Protein AF-A0A834KUJ6-F1 (afdb_monomer_lite)

Organism: Vespula pensylvanica (NCBI:txid30213)

Foldseek 3Di:
DVVVVVVVLVVLLVVVVVVLVVCPVPFDPVLSVLLCQLQVDRPDDDPPDDSLLSNQVSLVVSVVVLCVPCPPPPDPPDPDRDDPDDVVSVVVSVVSNVVSSVSRVVSVPPPDDDDDDDDDDDDDD

Radius of gyration: 20.61 Å; chains: 1; bounding box: 88×26×32 Å

Sequence (125 aa):
MLQKREHARHGLHCALRLLLLLLRLNVNNDKYTILESAIGFEAQLRDEVNWEEVADAGLAAFLRSVSKKQANNAENKSFSWNKFTSMKDVAKLKKRLTHAVERLDDCKESGIDENETESGNFNFS

Structure (mmCIF, N/CA/C/O backbone):
data_AF-A0A834KUJ6-F1
#
_entry.id   AF-A0A834KUJ6-F1
#
loop_
_atom_site.group_PDB
_atom_site.id
_atom_site.type_symbol
_atom_site.label_atom_id
_atom_site.label_alt_id
_atom_site.label_comp_id
_atom_site.label_asym_id
_atom_site.label_entity_id
_atom_site.label_seq_id
_atom_site.pdbx_PDB_ins_code
_atom_site.Cartn_x
_atom_site.Cartn_y
_atom_site.Cartn_z
_atom_site.occupancy
_atom_site.B_iso_or_equiv
_atom_site.auth_seq_id
_atom_site.auth_comp_id
_atom_site.auth_asym_id
_atom_site.auth_atom_id
_atom_site.pdbx_PDB_model_num
ATOM 1 N N . MET A 1 1 ? -24.093 -7.159 3.311 1.00 61.25 1 MET A N 1
ATOM 2 C CA . MET A 1 1 ? -22.857 -6.376 3.569 1.00 61.25 1 MET A CA 1
ATOM 3 C C . MET A 1 1 ? -21.582 -7.165 3.275 1.00 61.25 1 MET A C 1
ATOM 5 O O . MET A 1 1 ? -20.692 -6.599 2.656 1.00 61.25 1 MET A O 1
ATOM 9 N N . LEU A 1 2 ? -21.517 -8.460 3.611 1.00 68.00 2 LEU A N 1
ATOM 10 C CA . LEU A 1 2 ? -20.367 -9.338 3.326 1.00 68.00 2 LEU A CA 1
ATOM 11 C C . LEU A 1 2 ? -19.960 -9.376 1.840 1.00 68.00 2 LEU A C 1
ATOM 13 O O . LEU A 1 2 ? -18.795 -9.175 1.526 1.00 68.00 2 LEU A O 1
ATOM 17 N N . GLN A 1 3 ? -20.921 -9.504 0.920 1.00 72.81 3 GLN A N 1
ATOM 18 C CA . GLN A 1 3 ? -20.643 -9.544 -0.523 1.00 72.81 3 GLN A CA 1
ATOM 19 C C . GLN A 1 3 ? -19.976 -8.259 -1.054 1.00 72.81 3 GLN A C 1
ATOM 21 O O . GLN A 1 3 ? -19.040 -8.327 -1.840 1.00 72.81 3 GLN A O 1
ATOM 26 N N . LYS A 1 4 ? -20.403 -7.074 -0.588 1.00 80.25 4 LYS A N 1
ATOM 27 C CA . LYS A 1 4 ? -19.785 -5.793 -0.985 1.00 80.25 4 LYS A CA 1
ATOM 28 C C . LYS A 1 4 ? -18.342 -5.678 -0.482 1.00 80.25 4 LYS A C 1
ATOM 30 O O . LYS A 1 4 ? -17.487 -5.188 -1.212 1.00 80.25 4 LYS A O 1
ATOM 35 N N . ARG A 1 5 ? -18.077 -6.145 0.744 1.00 78.25 5 ARG A N 1
ATOM 36 C CA . ARG A 1 5 ? -16.727 -6.187 1.325 1.00 78.25 5 ARG A CA 1
ATOM 37 C C . ARG A 1 5 ? -15.823 -7.130 0.537 1.00 78.25 5 ARG A C 1
ATOM 39 O O . ARG A 1 5 ? -14.700 -6.756 0.228 1.00 78.25 5 ARG A O 1
ATOM 46 N N . GLU A 1 6 ? -16.331 -8.301 0.166 1.00 81.12 6 GLU A N 1
ATOM 47 C CA . GLU A 1 6 ? -15.562 -9.279 -0.603 1.00 81.12 6 GLU A CA 1
ATOM 48 C C . GLU A 1 6 ? -15.235 -8.778 -2.014 1.00 81.12 6 GLU A C 1
ATOM 50 O O . GLU A 1 6 ? -14.091 -8.871 -2.448 1.00 81.12 6 GLU A O 1
ATOM 55 N N . HIS A 1 7 ? -16.189 -8.137 -2.697 1.00 84.12 7 HIS A N 1
ATOM 56 C CA . HIS A 1 7 ? -15.914 -7.482 -3.979 1.00 84.12 7 HIS A CA 1
ATOM 57 C C . HIS A 1 7 ? -14.867 -6.368 -3.858 1.00 84.12 7 HIS A C 1
ATOM 59 O O . HIS A 1 7 ? -13.981 -6.276 -4.705 1.00 84.12 7 HIS A O 1
ATOM 65 N N . ALA A 1 8 ? -14.935 -5.538 -2.811 1.00 84.25 8 ALA A N 1
ATOM 66 C CA . ALA A 1 8 ? -13.939 -4.494 -2.576 1.00 84.25 8 ALA A CA 1
ATOM 67 C C . ALA A 1 8 ? -12.548 -5.083 -2.283 1.00 84.25 8 ALA A C 1
ATOM 69 O O . ALA A 1 8 ? -11.557 -4.602 -2.829 1.00 84.25 8 ALA A O 1
ATOM 70 N N . ARG A 1 9 ? -12.478 -6.157 -1.485 1.00 83.12 9 ARG A N 1
ATOM 71 C CA . ARG A 1 9 ? -11.242 -6.898 -1.186 1.00 83.12 9 ARG A CA 1
ATOM 72 C C . ARG A 1 9 ? -10.628 -7.483 -2.453 1.00 83.12 9 ARG A C 1
ATOM 74 O O . ARG A 1 9 ? -9.441 -7.300 -2.701 1.00 83.12 9 ARG A O 1
ATOM 81 N N . HIS A 1 10 ? -11.447 -8.131 -3.275 1.00 85.75 10 HIS A N 1
ATOM 82 C CA . HIS A 1 10 ? -11.019 -8.685 -4.553 1.00 85.75 10 HIS A CA 1
ATOM 83 C C . HIS A 1 10 ? -10.513 -7.591 -5.502 1.00 85.75 10 HIS A C 1
ATOM 85 O O . HIS A 1 10 ? -9.431 -7.721 -6.069 1.00 85.75 10 HIS A O 1
ATOM 91 N N . GLY A 1 11 ? -11.246 -6.479 -5.618 1.00 88.50 11 GLY A N 1
ATOM 92 C CA . GLY A 1 11 ? -10.832 -5.333 -6.427 1.00 88.50 11 GLY A CA 1
ATOM 93 C C . GLY A 1 11 ? -9.497 -4.737 -5.971 1.00 88.50 11 GLY A C 1
ATOM 94 O O . GLY A 1 11 ? -8.622 -4.489 -6.800 1.00 88.50 11 GLY A O 1
ATOM 95 N N . LEU A 1 12 ? -9.306 -4.570 -4.658 1.00 87.31 12 LEU A N 1
ATOM 96 C CA . LEU A 1 12 ? -8.041 -4.117 -4.079 1.00 87.31 12 LEU A CA 1
ATOM 97 C C . LEU A 1 12 ? -6.900 -5.091 -4.399 1.00 87.31 12 LEU A C 1
ATOM 99 O O . LEU A 1 12 ? -5.847 -4.666 -4.864 1.00 87.31 12 LEU A O 1
ATOM 103 N N . HIS A 1 13 ? -7.120 -6.390 -4.209 1.00 86.44 13 HIS A N 1
ATOM 104 C CA . HIS A 1 13 ? -6.126 -7.416 -4.510 1.00 86.44 13 HIS A CA 1
ATOM 105 C C . HIS A 1 13 ? -5.710 -7.400 -5.991 1.00 86.44 13 HIS A C 1
ATOM 107 O O . HIS A 1 13 ? -4.518 -7.430 -6.298 1.00 86.44 13 HIS A O 1
ATOM 113 N N . CYS A 1 14 ? -6.667 -7.278 -6.916 1.00 89.88 14 CYS A N 1
ATOM 114 C CA . CYS A 1 14 ? -6.377 -7.130 -8.342 1.00 89.88 14 CYS A CA 1
ATOM 115 C C . CYS A 1 14 ? -5.540 -5.877 -8.634 1.00 89.88 14 CYS A C 1
ATOM 117 O O . CYS A 1 14 ? -4.562 -5.957 -9.378 1.00 89.88 14 CYS A O 1
ATOM 119 N N . ALA A 1 15 ? -5.888 -4.737 -8.031 1.00 90.50 15 ALA A N 1
ATOM 120 C CA . ALA A 1 15 ? -5.156 -3.487 -8.219 1.00 90.50 15 ALA A CA 1
ATOM 121 C C . ALA A 1 15 ? -3.714 -3.568 -7.685 1.00 90.50 15 ALA A C 1
ATOM 123 O O . ALA A 1 15 ? -2.782 -3.140 -8.365 1.00 90.50 15 ALA A O 1
ATOM 124 N N . LEU A 1 16 ? -3.516 -4.159 -6.503 1.00 90.31 16 LEU A N 1
ATOM 125 C CA . LEU A 1 16 ? -2.191 -4.347 -5.906 1.00 90.31 16 LEU A CA 1
ATOM 126 C 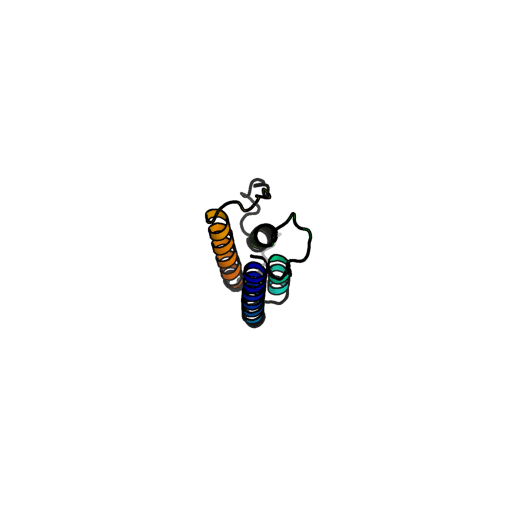C . LEU A 1 16 ? -1.329 -5.305 -6.725 1.00 90.31 16 LEU A C 1
ATOM 128 O O . LEU A 1 16 ? -0.166 -5.003 -6.982 1.00 90.31 16 LEU A O 1
ATOM 132 N N . ARG A 1 17 ? -1.895 -6.425 -7.195 1.00 90.38 17 ARG A N 1
ATOM 133 C CA . ARG A 1 17 ? -1.185 -7.343 -8.096 1.00 90.38 17 ARG A CA 1
ATOM 134 C C . ARG A 1 17 ? -0.746 -6.651 -9.378 1.00 90.38 17 ARG A C 1
ATOM 136 O O . ARG A 1 17 ? 0.394 -6.827 -9.791 1.00 90.38 17 ARG A O 1
ATOM 143 N N . LEU A 1 18 ? -1.623 -5.856 -9.992 1.00 92.25 18 LEU A N 1
ATOM 144 C CA . LEU A 1 18 ? -1.270 -5.097 -11.189 1.00 92.25 18 LEU A CA 1
ATOM 145 C C . LEU A 1 18 ? -0.131 -4.108 -10.908 1.00 92.25 18 LEU A C 1
ATOM 147 O O . LEU A 1 18 ? 0.833 -4.065 -11.667 1.00 92.25 18 LEU A O 1
ATOM 151 N N . LEU A 1 19 ? -0.208 -3.358 -9.804 1.00 90.94 19 LEU A N 1
ATOM 152 C CA . LEU A 1 19 ? 0.849 -2.431 -9.398 1.00 90.94 19 LEU A CA 1
ATOM 153 C C . LEU A 1 19 ? 2.193 -3.148 -9.212 1.00 90.94 19 LEU A C 1
ATOM 155 O O . LEU A 1 19 ? 3.203 -2.703 -9.751 1.00 90.94 19 LEU A O 1
ATOM 159 N N . LEU A 1 20 ? 2.209 -4.270 -8.489 1.00 90.62 20 LEU A N 1
ATOM 160 C CA . LEU A 1 20 ? 3.419 -5.063 -8.274 1.00 90.62 20 LEU A CA 1
ATOM 161 C C . LEU A 1 20 ? 3.991 -5.574 -9.604 1.00 90.62 20 LEU A C 1
ATOM 163 O O . LEU A 1 20 ? 5.183 -5.413 -9.855 1.00 90.62 20 LEU A O 1
ATOM 167 N N . LEU A 1 21 ? 3.153 -6.094 -10.504 1.00 91.50 21 LEU A N 1
ATOM 168 C CA . LEU A 1 21 ? 3.595 -6.534 -11.831 1.00 91.50 21 LEU A CA 1
ATOM 169 C C . LEU A 1 21 ? 4.251 -5.401 -12.634 1.00 91.50 21 LEU A C 1
ATOM 171 O O . LEU A 1 21 ? 5.294 -5.623 -13.244 1.00 91.50 21 LEU A O 1
ATOM 175 N N . LEU A 1 22 ? 3.689 -4.189 -12.599 1.00 90.81 22 LEU A N 1
ATOM 176 C CA . LEU A 1 22 ? 4.279 -3.019 -13.259 1.00 90.81 22 LEU A CA 1
ATOM 177 C C . LEU A 1 22 ? 5.624 -2.620 -12.634 1.00 90.81 22 LEU A C 1
ATOM 179 O O . LEU A 1 22 ? 6.567 -2.277 -13.350 1.00 90.81 22 LEU A O 1
ATOM 183 N N . LEU A 1 23 ? 5.741 -2.692 -11.307 1.00 89.12 23 LEU A N 1
ATOM 184 C CA . LEU A 1 23 ? 6.978 -2.365 -10.595 1.00 89.12 23 LEU A CA 1
ATOM 185 C C . LEU A 1 23 ? 8.086 -3.386 -10.855 1.00 89.12 23 LEU A C 1
ATOM 187 O O . LEU A 1 23 ? 9.238 -2.994 -11.027 1.00 89.12 23 LEU A O 1
ATOM 191 N N . ARG A 1 24 ? 7.749 -4.676 -10.962 1.00 89.56 24 ARG A N 1
ATOM 192 C CA . ARG A 1 24 ? 8.707 -5.752 -11.264 1.00 89.56 24 ARG A CA 1
ATOM 193 C C . ARG A 1 24 ? 9.474 -5.525 -12.568 1.00 89.56 24 ARG A C 1
ATOM 195 O O . ARG A 1 24 ? 10.606 -5.977 -12.693 1.00 89.56 24 ARG A O 1
ATOM 202 N N . LEU A 1 25 ? 8.868 -4.829 -13.530 1.00 87.06 25 LEU A N 1
ATOM 203 C CA . LEU A 1 25 ? 9.498 -4.502 -14.812 1.00 87.06 25 LEU A CA 1
ATOM 204 C C . LEU A 1 25 ? 10.523 -3.362 -14.711 1.00 87.06 25 LEU A C 1
ATOM 206 O O . LEU A 1 25 ? 11.381 -3.242 -15.579 1.00 87.06 25 LEU A O 1
ATOM 210 N N . ASN A 1 26 ? 10.431 -2.517 -13.680 1.00 84.25 26 ASN A N 1
ATOM 211 C CA . ASN A 1 26 ? 11.159 -1.244 -13.604 1.00 84.25 26 ASN A CA 1
ATOM 212 C C . ASN A 1 26 ? 12.151 -1.162 -12.433 1.00 84.25 26 ASN A C 1
ATOM 214 O O . ASN A 1 26 ? 13.034 -0.298 -12.419 1.00 84.25 26 ASN A O 1
ATOM 218 N N . VAL A 1 27 ? 12.010 -2.054 -11.454 1.00 85.44 27 VAL A N 1
ATOM 219 C CA . VAL A 1 27 ? 12.692 -2.012 -10.160 1.00 85.44 27 VAL A CA 1
ATOM 220 C C . VAL A 1 27 ? 13.527 -3.279 -9.974 1.00 85.44 27 VAL A C 1
ATOM 222 O O . VAL A 1 27 ? 13.163 -4.351 -10.449 1.00 85.44 27 VAL A O 1
ATOM 225 N N . ASN A 1 28 ? 14.662 -3.169 -9.275 1.00 86.25 28 ASN A N 1
ATOM 226 C CA . ASN A 1 28 ? 15.478 -4.339 -8.952 1.00 86.25 28 ASN A CA 1
ATOM 227 C C . ASN A 1 28 ? 14.710 -5.354 -8.077 1.00 86.25 28 ASN A C 1
ATOM 229 O O . ASN A 1 28 ? 13.765 -5.007 -7.362 1.00 86.25 28 ASN A O 1
ATOM 233 N N . ASN A 1 29 ? 15.135 -6.617 -8.127 1.00 87.38 29 ASN A N 1
ATOM 234 C CA . ASN A 1 29 ? 14.418 -7.710 -7.473 1.00 87.38 29 ASN A CA 1
ATOM 235 C C . ASN A 1 29 ? 14.329 -7.546 -5.944 1.00 87.38 29 ASN A C 1
ATOM 237 O O . ASN A 1 29 ? 13.306 -7.880 -5.351 1.00 87.38 29 ASN A O 1
ATOM 241 N N . ASP A 1 30 ? 15.355 -6.984 -5.305 1.00 86.06 30 ASP A N 1
ATOM 242 C CA . ASP A 1 30 ? 15.392 -6.813 -3.848 1.00 86.06 30 ASP A CA 1
ATOM 243 C C . ASP A 1 30 ? 14.360 -5.789 -3.371 1.00 86.06 30 ASP A C 1
ATOM 245 O O . ASP A 1 30 ? 13.540 -6.073 -2.499 1.00 86.06 30 ASP A O 1
ATOM 249 N N . LYS A 1 31 ? 14.344 -4.600 -3.982 1.00 84.62 31 LYS A N 1
ATOM 250 C CA . LYS A 1 31 ? 13.374 -3.551 -3.652 1.00 84.62 31 LYS A CA 1
ATOM 251 C C . LYS A 1 31 ? 11.950 -3.994 -3.991 1.00 84.62 31 LYS A C 1
ATOM 253 O O . LYS A 1 31 ? 11.034 -3.701 -3.225 1.00 84.62 31 LYS A O 1
ATOM 258 N N . TYR A 1 32 ? 11.775 -4.721 -5.100 1.00 89.44 32 TYR A N 1
ATOM 259 C CA . TYR A 1 32 ? 10.501 -5.350 -5.447 1.00 89.44 32 TYR A CA 1
ATOM 260 C C . TYR A 1 32 ? 10.039 -6.304 -4.340 1.00 89.44 32 TYR A C 1
ATOM 262 O O . TYR A 1 32 ? 8.924 -6.161 -3.854 1.00 89.44 32 TYR A O 1
ATOM 270 N N . THR A 1 33 ? 10.908 -7.210 -3.886 1.00 88.38 33 THR A N 1
ATOM 271 C CA . THR A 1 33 ? 10.585 -8.214 -2.858 1.00 88.38 33 THR A CA 1
ATOM 272 C C . THR A 1 33 ? 10.208 -7.560 -1.525 1.00 88.38 33 THR A C 1
ATOM 274 O O . THR A 1 33 ? 9.262 -7.985 -0.858 1.00 88.38 33 THR A O 1
ATOM 277 N N . ILE A 1 34 ? 10.900 -6.485 -1.130 1.00 87.19 34 ILE A N 1
ATOM 278 C CA . ILE A 1 34 ? 10.578 -5.758 0.110 1.00 87.19 34 ILE A CA 1
ATOM 279 C C . ILE A 1 34 ? 9.232 -5.028 -0.020 1.00 87.19 34 ILE A C 1
ATOM 281 O O . ILE A 1 34 ? 8.426 -5.038 0.909 1.00 87.19 34 ILE A O 1
ATOM 285 N N . LEU A 1 35 ? 8.948 -4.413 -1.170 1.00 89.38 35 LEU A N 1
ATOM 286 C CA . LEU A 1 35 ? 7.654 -3.767 -1.373 1.00 89.38 35 LEU A CA 1
ATOM 287 C C . LEU A 1 35 ? 6.515 -4.794 -1.472 1.00 89.38 35 LEU A C 1
ATOM 289 O O . LEU A 1 35 ? 5.469 -4.600 -0.860 1.00 89.38 35 LEU A O 1
ATOM 293 N N . GLU A 1 36 ? 6.719 -5.905 -2.180 1.00 90.62 36 GLU A N 1
ATOM 294 C CA . GLU A 1 36 ? 5.767 -7.016 -2.277 1.00 90.62 36 GLU A CA 1
ATOM 295 C C . GLU A 1 36 ? 5.438 -7.590 -0.898 1.00 90.62 36 GLU A C 1
ATOM 297 O O . GLU A 1 36 ? 4.272 -7.794 -0.583 1.00 90.62 36 GLU A O 1
ATOM 302 N N . SER A 1 37 ? 6.428 -7.767 -0.027 1.00 87.25 37 SER A N 1
ATOM 303 C CA . SER A 1 37 ? 6.182 -8.211 1.351 1.00 87.25 37 SER A CA 1
ATOM 304 C C . SER A 1 37 ? 5.463 -7.163 2.214 1.00 87.25 37 SER A C 1
ATOM 306 O O . SER A 1 37 ? 4.754 -7.534 3.147 1.00 87.25 37 SER A O 1
ATOM 308 N N . ALA A 1 38 ? 5.570 -5.870 1.885 1.00 87.81 38 ALA A N 1
ATOM 309 C CA . ALA A 1 38 ? 4.846 -4.803 2.575 1.00 87.81 38 ALA A CA 1
ATOM 310 C C . ALA A 1 38 ? 3.366 -4.694 2.166 1.00 87.81 38 ALA A C 1
ATOM 312 O O . ALA A 1 38 ? 2.527 -4.436 3.025 1.00 87.81 38 ALA A O 1
ATOM 313 N N . ILE A 1 39 ? 3.033 -4.850 0.878 1.00 86.81 39 ILE A N 1
ATOM 314 C CA . ILE A 1 39 ? 1.670 -4.577 0.363 1.00 86.81 39 ILE A CA 1
ATOM 315 C C . ILE A 1 39 ? 0.987 -5.769 -0.310 1.00 86.81 39 ILE A C 1
ATOM 317 O O . ILE A 1 39 ? -0.232 -5.758 -0.469 1.00 86.81 39 ILE A O 1
ATOM 321 N N . GLY A 1 40 ? 1.750 -6.786 -0.710 1.00 75.50 40 GLY A N 1
ATOM 322 C CA . GLY A 1 40 ? 1.286 -7.986 -1.415 1.00 75.50 40 GLY A CA 1
ATOM 323 C C . GLY A 1 40 ? 0.622 -9.020 -0.510 1.00 75.50 40 GLY A C 1
ATOM 324 O O . GLY A 1 40 ? 0.229 -10.086 -0.975 1.00 75.50 40 GLY A O 1
ATOM 325 N N . PHE A 1 41 ? 0.480 -8.702 0.775 1.00 66.81 41 PHE A N 1
ATOM 326 C CA . PHE A 1 41 ? -0.212 -9.533 1.739 1.00 66.81 41 PHE A CA 1
ATOM 327 C C . PHE A 1 41 ? -1.676 -9.749 1.324 1.00 66.81 41 PHE A C 1
ATOM 329 O O . PHE A 1 41 ? -2.472 -8.807 1.269 1.00 66.81 41 PHE A O 1
ATOM 336 N N .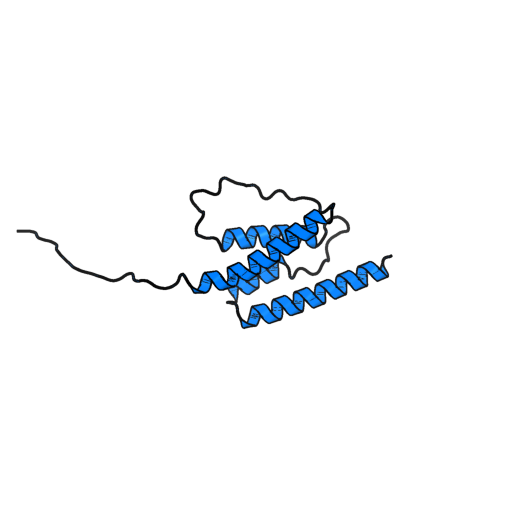 GLU A 1 42 ? -2.050 -10.998 1.043 1.00 62.69 42 GLU A N 1
ATOM 337 C CA . GLU A 1 42 ? -3.453 -11.375 0.922 1.00 62.69 42 GLU A CA 1
ATOM 338 C C . GLU A 1 42 ? -4.044 -11.362 2.329 1.00 62.69 42 GLU A C 1
ATOM 340 O O . GLU A 1 42 ? -3.546 -12.060 3.206 1.00 62.69 42 GLU A O 1
ATOM 345 N N . ALA A 1 43 ? -5.076 -10.544 2.553 1.00 54.00 43 ALA A N 1
ATOM 346 C CA . ALA A 1 43 ? -5.756 -10.404 3.837 1.00 54.00 43 ALA A CA 1
ATOM 347 C C . ALA A 1 43 ? -6.463 -11.711 4.246 1.00 54.00 43 ALA A C 1
ATOM 349 O O . ALA A 1 43 ? -7.682 -11.843 4.158 1.00 54.00 43 ALA A O 1
ATOM 350 N N . GLN A 1 44 ? -5.689 -12.711 4.631 1.00 57.62 44 GLN A N 1
ATOM 351 C CA . GLN A 1 44 ? -6.031 -13.702 5.635 1.00 57.62 44 GLN A CA 1
ATOM 352 C C . GLN A 1 44 ? -5.408 -13.164 6.923 1.00 57.62 44 GLN A C 1
ATOM 354 O O . GLN A 1 44 ? -4.335 -12.607 6.818 1.00 57.62 44 GLN A O 1
ATOM 359 N N . LEU A 1 45 ? -6.033 -13.278 8.095 1.00 49.16 45 LEU A N 1
ATOM 360 C CA . LEU A 1 45 ? -5.407 -13.233 9.440 1.00 49.16 45 LEU A CA 1
ATOM 361 C C . LEU A 1 45 ? -6.310 -12.492 10.433 1.00 49.16 45 LEU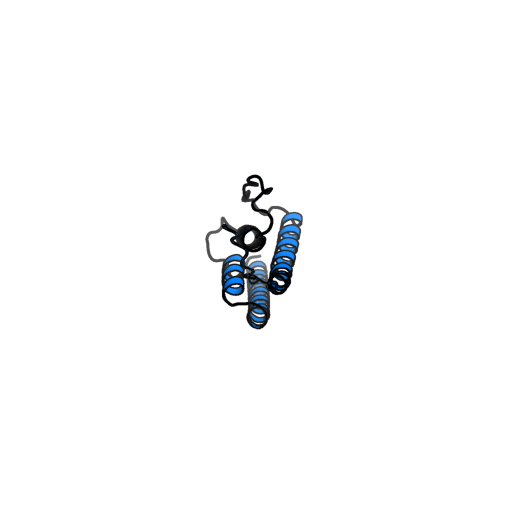 A C 1
ATOM 363 O O . LEU A 1 45 ? -6.024 -11.370 10.831 1.00 49.16 45 LEU A O 1
ATOM 367 N N . ARG A 1 46 ? -7.331 -13.220 10.908 1.00 52.50 46 ARG A N 1
ATOM 368 C CA . ARG A 1 46 ? -8.152 -12.918 12.096 1.00 52.50 46 ARG A CA 1
ATOM 369 C C . ARG A 1 46 ? -8.986 -11.634 11.968 1.00 52.50 46 ARG A C 1
ATOM 371 O O . ARG A 1 46 ? -8.584 -10.659 11.354 1.00 52.50 46 ARG A O 1
ATOM 378 N N . ASP A 1 47 ? -10.167 -11.613 12.576 1.00 61.28 47 ASP A N 1
ATOM 379 C CA . ASP A 1 47 ? -11.086 -10.461 12.508 1.00 61.28 47 ASP A CA 1
ATOM 380 C C . ASP A 1 47 ? -10.516 -9.152 13.104 1.00 61.28 47 ASP A C 1
ATOM 382 O O . ASP A 1 47 ? -11.157 -8.103 13.043 1.00 61.28 47 ASP A O 1
ATOM 386 N N . GLU A 1 48 ? -9.318 -9.199 13.686 1.00 64.88 48 GLU A N 1
ATOM 387 C CA . GLU A 1 48 ? -8.755 -8.144 14.522 1.00 64.88 48 GLU A CA 1
ATOM 388 C C . GLU A 1 48 ? -7.788 -7.200 13.793 1.00 64.88 48 GLU A C 1
ATOM 390 O O . GLU A 1 48 ? -7.621 -6.071 14.257 1.00 64.88 48 GLU A O 1
ATOM 395 N N . VAL A 1 49 ? -7.175 -7.614 12.673 1.00 70.81 49 VAL A N 1
ATOM 396 C CA . VAL A 1 49 ? -6.150 -6.818 11.970 1.00 70.81 49 VAL A CA 1
ATOM 397 C C . VAL A 1 49 ? -6.526 -6.609 10.508 1.00 70.81 49 VAL A C 1
ATOM 399 O O . VAL A 1 49 ? -6.731 -7.560 9.755 1.00 70.81 49 VAL A O 1
ATOM 402 N N . ASN A 1 50 ? -6.596 -5.343 10.092 1.00 81.12 50 ASN A N 1
ATOM 403 C CA . ASN A 1 50 ? -6.941 -4.992 8.716 1.00 81.12 50 ASN A CA 1
ATOM 404 C C . ASN A 1 50 ? -5.689 -4.895 7.835 1.00 81.12 50 ASN A C 1
ATOM 406 O O . ASN A 1 50 ? -4.603 -4.544 8.301 1.00 81.12 50 ASN A O 1
ATOM 410 N N . TRP A 1 51 ? -5.853 -5.154 6.535 1.00 86.31 51 TRP A N 1
ATOM 411 C CA . TRP A 1 51 ? -4.769 -5.043 5.552 1.00 86.31 51 TRP A CA 1
ATOM 412 C C . TRP A 1 51 ? -4.116 -3.659 5.573 1.00 86.31 51 TRP A C 1
ATOM 414 O O . TRP A 1 51 ? -2.896 -3.556 5.498 1.00 86.31 51 TRP A O 1
ATOM 424 N N . GLU A 1 52 ? -4.916 -2.603 5.724 1.00 88.31 52 GLU A N 1
ATOM 425 C CA . GLU A 1 52 ? -4.451 -1.220 5.730 1.00 88.31 52 GLU A CA 1
ATOM 426 C C . GLU A 1 52 ? -3.397 -0.974 6.811 1.00 88.31 52 GLU A C 1
ATOM 428 O O . GLU A 1 52 ? -2.416 -0.285 6.557 1.00 88.31 52 GLU A O 1
ATOM 433 N N . GLU A 1 53 ? -3.568 -1.562 7.995 1.00 87.31 53 GLU A N 1
ATOM 434 C CA . GLU A 1 53 ? -2.678 -1.370 9.143 1.00 87.31 53 GLU A CA 1
ATOM 435 C C . GLU A 1 53 ? -1.336 -2.081 8.923 1.00 87.31 53 GLU A C 1
ATOM 437 O O . GLU A 1 53 ? -0.270 -1.510 9.170 1.00 87.31 53 GLU A O 1
ATOM 442 N N . VAL A 1 54 ? -1.389 -3.303 8.382 1.00 86.50 54 VAL A N 1
ATOM 443 C CA . VAL A 1 54 ? -0.198 -4.085 8.017 1.00 86.50 54 VAL A CA 1
ATOM 444 C C . VAL A 1 54 ? 0.571 -3.393 6.895 1.00 86.50 54 VAL A C 1
ATOM 446 O O . VAL A 1 54 ? 1.783 -3.205 7.003 1.00 86.50 54 VAL A O 1
ATOM 449 N N . ALA A 1 55 ? -0.133 -2.957 5.848 1.00 90.44 55 ALA A N 1
ATOM 450 C CA . ALA A 1 55 ? 0.461 -2.255 4.720 1.00 90.44 55 ALA A CA 1
ATOM 451 C C . ALA A 1 55 ? 1.095 -0.928 5.154 1.00 90.44 55 ALA A C 1
ATOM 453 O O . ALA A 1 55 ? 2.196 -0.591 4.715 1.00 90.44 55 ALA A O 1
ATOM 454 N N . ASP A 1 56 ? 0.449 -0.191 6.061 1.00 90.12 56 ASP A N 1
ATOM 455 C CA . ASP A 1 56 ? 0.985 1.060 6.593 1.00 90.12 56 ASP A CA 1
ATOM 456 C C . ASP A 1 56 ? 2.318 0.854 7.321 1.00 90.12 56 ASP A C 1
ATOM 458 O O . ASP A 1 56 ? 3.274 1.612 7.116 1.00 90.12 56 ASP A O 1
ATOM 462 N N . ALA A 1 57 ? 2.388 -0.207 8.129 1.00 87.62 57 ALA A N 1
ATOM 463 C CA . ALA A 1 57 ? 3.587 -0.614 8.847 1.00 87.62 57 ALA A CA 1
ATOM 464 C C . ALA A 1 57 ? 4.706 -1.068 7.916 1.00 87.62 57 ALA A C 1
ATOM 466 O O . ALA A 1 57 ? 5.833 -0.571 8.025 1.00 87.62 57 ALA A O 1
ATOM 467 N N . GLY A 1 58 ? 4.384 -1.947 6.968 1.00 88.94 58 GLY A N 1
ATOM 468 C CA . GLY A 1 58 ? 5.328 -2.435 5.968 1.00 88.94 58 GLY A CA 1
ATOM 469 C C . GLY A 1 58 ? 5.929 -1.291 5.153 1.00 88.94 58 GLY A C 1
ATOM 470 O O . GLY A 1 58 ? 7.149 -1.175 5.049 1.00 88.94 58 GLY A O 1
ATOM 471 N N . LEU A 1 59 ? 5.095 -0.374 4.655 1.00 91.25 59 LEU A N 1
ATOM 472 C CA . LEU A 1 59 ? 5.553 0.773 3.869 1.00 91.25 59 LEU A CA 1
ATOM 473 C C . LEU A 1 59 ? 6.394 1.756 4.694 1.00 91.25 59 LEU A C 1
ATOM 475 O O . LEU A 1 59 ? 7.363 2.324 4.187 1.00 91.25 59 LEU A O 1
ATOM 479 N N . ALA A 1 60 ? 6.059 1.967 5.969 1.00 89.12 60 ALA A N 1
ATOM 480 C CA . ALA A 1 60 ? 6.852 2.823 6.846 1.00 89.12 60 ALA A CA 1
ATOM 481 C C . ALA A 1 60 ? 8.235 2.220 7.140 1.00 89.12 60 ALA A C 1
ATOM 483 O O . ALA A 1 60 ? 9.219 2.957 7.215 1.00 89.12 60 ALA A O 1
ATOM 484 N N . ALA A 1 61 ? 8.326 0.899 7.310 1.00 86.44 61 ALA A N 1
ATOM 485 C CA . ALA A 1 61 ? 9.599 0.196 7.452 1.00 86.44 61 ALA A CA 1
ATOM 486 C C . ALA A 1 61 ? 10.415 0.250 6.150 1.00 86.44 61 ALA A C 1
ATOM 488 O O . ALA A 1 61 ? 11.592 0.616 6.176 1.00 86.44 61 ALA A O 1
ATOM 489 N N . PHE A 1 62 ? 9.766 -0.007 5.013 1.00 88.19 62 PHE A N 1
ATOM 490 C CA . PHE A 1 62 ? 10.372 0.089 3.689 1.00 88.19 62 PHE A CA 1
ATOM 491 C C . PHE A 1 62 ? 10.997 1.471 3.450 1.00 88.19 62 PHE A C 1
ATOM 493 O O . PHE A 1 62 ? 12.192 1.558 3.169 1.00 88.19 62 PHE A O 1
ATOM 500 N N . LEU A 1 63 ? 10.245 2.558 3.657 1.00 88.69 63 LEU A N 1
ATOM 501 C CA . LEU A 1 63 ? 10.729 3.930 3.458 1.00 88.69 63 LEU A CA 1
ATOM 502 C C . LEU A 1 63 ? 11.944 4.274 4.328 1.00 88.69 63 LEU A C 1
ATOM 504 O O . LEU A 1 63 ? 12.860 4.953 3.863 1.00 88.69 63 LEU A O 1
ATOM 508 N N . ARG A 1 64 ? 11.985 3.784 5.574 1.00 84.56 64 ARG A N 1
ATOM 509 C CA . ARG A 1 64 ? 13.166 3.936 6.437 1.00 84.56 64 ARG A CA 1
ATOM 510 C C . ARG A 1 64 ? 14.376 3.190 5.871 1.00 84.56 64 ARG A C 1
ATOM 512 O O . ARG A 1 64 ? 15.471 3.736 5.889 1.00 84.56 64 ARG A O 1
ATOM 519 N N . SER A 1 65 ? 14.177 1.981 5.343 1.00 80.56 65 SER A N 1
ATOM 520 C CA . SER A 1 65 ? 15.263 1.151 4.803 1.00 80.56 65 SER A CA 1
ATOM 521 C C . SER A 1 65 ? 15.888 1.716 3.521 1.00 80.56 65 SER A C 1
ATOM 523 O O . SER A 1 65 ? 17.105 1.655 3.349 1.00 80.56 65 SER A O 1
ATOM 525 N N . VAL A 1 66 ? 15.082 2.318 2.638 1.00 79.31 66 VAL A N 1
ATOM 526 C CA . VAL A 1 66 ? 15.579 2.896 1.376 1.00 79.31 66 VAL A CA 1
ATOM 527 C C . VAL A 1 66 ? 16.157 4.300 1.556 1.00 79.31 66 VAL A C 1
ATOM 529 O O . VAL A 1 66 ? 17.004 4.730 0.778 1.00 79.31 66 VAL A O 1
ATOM 532 N N . SER A 1 67 ? 15.765 5.019 2.610 1.00 73.19 67 SER A N 1
ATOM 533 C CA . SER A 1 67 ? 16.223 6.381 2.895 1.00 73.19 67 SER A CA 1
ATOM 534 C C . SER A 1 67 ? 17.534 6.383 3.702 1.00 73.19 67 SER A C 1
ATOM 536 O O . SER A 1 67 ? 17.589 6.901 4.816 1.00 73.19 67 SER A O 1
ATOM 538 N N . LYS A 1 68 ? 18.622 5.836 3.135 1.00 61.53 68 LYS A N 1
ATOM 539 C CA . LYS A 1 68 ? 19.962 5.713 3.768 1.00 61.53 68 LYS A CA 1
ATOM 540 C C . LYS A 1 68 ? 20.598 7.035 4.259 1.00 61.53 68 LYS A C 1
ATOM 542 O O . LYS A 1 68 ? 21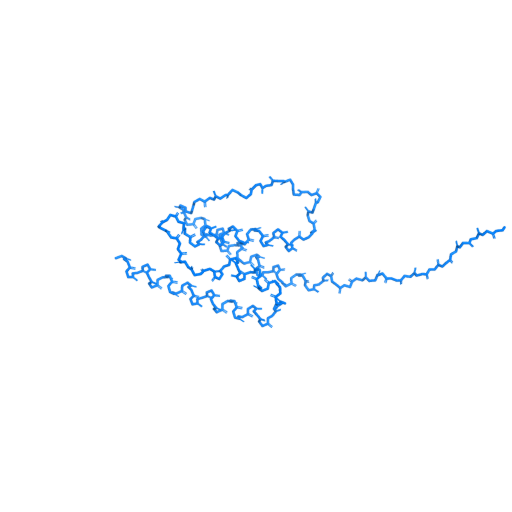.611 7.002 4.947 1.00 61.53 68 LYS A O 1
ATOM 547 N N . LYS A 1 69 ? 20.026 8.206 3.948 1.00 52.62 69 LYS A N 1
ATOM 548 C CA . LYS A 1 69 ? 20.614 9.534 4.231 1.00 52.62 69 LYS A CA 1
ATOM 549 C C . LYS A 1 69 ? 20.307 10.111 5.626 1.00 52.62 69 LYS A C 1
ATOM 551 O O . LYS A 1 69 ? 20.750 11.213 5.924 1.00 52.62 69 LYS A O 1
ATOM 556 N N . GLN A 1 70 ? 19.556 9.416 6.486 1.00 47.72 70 GLN A N 1
ATOM 557 C CA . GLN A 1 70 ? 19.085 9.982 7.764 1.00 47.72 70 GLN A CA 1
ATOM 558 C C . GLN A 1 70 ? 19.540 9.210 9.013 1.00 47.72 70 GLN A C 1
ATOM 560 O O . GLN A 1 70 ? 18.883 9.275 10.049 1.00 47.72 70 GLN A O 1
ATOM 565 N N . ALA A 1 71 ? 20.683 8.519 8.948 1.00 47.16 71 ALA A N 1
ATOM 566 C CA . ALA A 1 71 ? 21.260 7.836 10.111 1.00 47.16 71 ALA A CA 1
ATOM 567 C C . ALA A 1 71 ? 21.641 8.795 11.262 1.00 47.16 71 ALA A C 1
ATOM 569 O O . ALA A 1 71 ? 21.714 8.364 12.405 1.00 47.16 71 ALA A O 1
ATOM 570 N N . ASN A 1 72 ? 21.805 10.098 10.987 1.00 46.38 72 ASN A N 1
ATOM 571 C CA . ASN A 1 72 ? 22.294 11.063 11.980 1.00 46.38 72 ASN A CA 1
ATOM 572 C C . ASN A 1 72 ? 21.214 11.979 12.586 1.00 46.38 72 ASN A C 1
ATOM 574 O O . ASN A 1 72 ? 21.549 12.804 13.423 1.00 46.38 72 ASN A O 1
ATOM 578 N N . ASN A 1 73 ? 19.940 11.883 12.174 1.00 44.00 73 ASN A N 1
ATOM 579 C CA . ASN A 1 73 ? 18.890 12.801 12.662 1.00 44.00 73 ASN A CA 1
ATOM 580 C C . ASN A 1 73 ? 17.494 12.178 12.829 1.00 44.00 73 ASN A C 1
ATOM 582 O O . ASN A 1 73 ? 16.539 12.880 13.160 1.00 44.00 73 ASN A O 1
ATOM 586 N N . ALA A 1 74 ? 17.332 10.878 12.587 1.00 47.25 74 ALA A N 1
ATOM 587 C CA . ALA A 1 74 ? 16.088 10.193 12.904 1.00 47.25 74 ALA A CA 1
ATOM 588 C C . ALA A 1 74 ? 16.160 9.676 14.344 1.00 47.25 74 ALA A C 1
ATOM 590 O O . ALA A 1 74 ? 16.337 8.482 14.575 1.00 47.25 74 ALA A O 1
ATOM 591 N N . GLU A 1 75 ? 16.011 10.583 15.315 1.00 41.69 75 GLU A N 1
ATOM 592 C CA . GLU A 1 75 ? 15.518 10.200 16.636 1.00 41.69 75 GLU A CA 1
ATOM 593 C C . GLU A 1 75 ? 14.365 9.217 16.446 1.00 41.69 75 GLU A C 1
ATOM 595 O O . GLU A 1 75 ? 13.406 9.519 15.732 1.00 41.69 75 GLU A O 1
ATOM 600 N N . ASN A 1 76 ? 14.531 8.037 17.040 1.00 46.66 76 ASN A N 1
ATOM 601 C CA . ASN A 1 76 ? 13.562 7.010 17.407 1.00 46.66 76 ASN A CA 1
ATOM 602 C C . ASN A 1 76 ? 12.078 7.430 17.359 1.00 46.66 76 ASN A C 1
ATOM 604 O O . ASN A 1 76 ? 11.375 7.393 18.368 1.00 46.66 76 ASN A O 1
ATOM 608 N N . LYS A 1 77 ? 11.538 7.759 16.181 1.00 51.41 77 LYS A N 1
ATOM 609 C CA . LYS A 1 77 ? 10.094 7.806 15.966 1.00 51.41 77 LYS A CA 1
ATOM 610 C C . LYS A 1 77 ? 9.651 6.362 15.907 1.00 51.41 77 LYS A C 1
ATOM 612 O O . LYS A 1 77 ? 9.639 5.751 14.829 1.00 51.41 7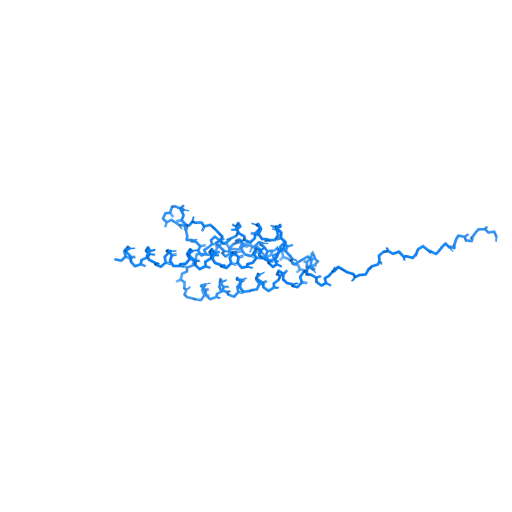7 LYS A O 1
ATOM 617 N N . SER A 1 78 ? 9.357 5.828 17.091 1.00 52.66 78 SER A N 1
ATOM 618 C CA . SER A 1 78 ? 8.688 4.551 17.271 1.00 52.66 78 SER A CA 1
ATOM 619 C C . SER A 1 78 ? 7.558 4.474 16.251 1.00 52.66 78 SER A C 1
ATOM 621 O O . SER A 1 78 ? 6.772 5.409 16.065 1.00 52.66 78 SER A O 1
ATOM 623 N N . PHE A 1 79 ? 7.549 3.397 15.470 1.00 60.47 79 PHE A N 1
ATOM 624 C CA . PHE A 1 79 ? 6.423 3.147 14.595 1.00 60.47 79 PHE A CA 1
ATOM 625 C C . PHE A 1 79 ? 5.231 2.814 15.497 1.00 60.47 79 PHE A C 1
ATOM 627 O O . PHE A 1 79 ? 5.148 1.717 16.038 1.00 60.47 79 PHE A O 1
ATOM 634 N N . SER A 1 80 ? 4.361 3.798 15.724 1.00 63.91 80 SER A N 1
ATOM 635 C CA . SER A 1 80 ? 3.116 3.591 16.457 1.00 63.91 80 SER A CA 1
ATOM 636 C C . SER A 1 80 ? 2.155 2.840 15.550 1.00 63.91 80 SER A C 1
ATOM 638 O O . SER A 1 80 ? 1.681 3.399 14.557 1.00 63.91 80 SER A O 1
ATOM 640 N N . TRP A 1 81 ? 1.882 1.580 15.884 1.00 69.62 81 TRP A N 1
ATOM 641 C CA . TRP A 1 81 ? 0.770 0.840 15.302 1.00 69.62 81 TRP A CA 1
ATOM 642 C C . TRP A 1 81 ? -0.529 1.580 15.633 1.00 69.62 81 TRP A C 1
ATOM 644 O O . TRP A 1 81 ? -0.892 1.710 16.801 1.00 69.62 81 TRP A O 1
ATOM 654 N N . ASN A 1 82 ? -1.210 2.100 14.613 1.00 72.31 82 ASN A N 1
ATOM 655 C CA . ASN A 1 82 ? -2.435 2.871 14.784 1.00 72.31 82 ASN A CA 1
ATOM 656 C C . ASN A 1 82 ? -3.587 2.153 14.097 1.00 72.31 82 ASN A C 1
ATOM 658 O O . ASN A 1 82 ? -3.505 1.852 12.909 1.00 72.31 82 ASN A O 1
ATOM 662 N N . LYS A 1 83 ? -4.677 1.943 14.838 1.00 82.19 83 LYS A N 1
ATOM 663 C CA . LYS A 1 83 ? -5.910 1.396 14.277 1.00 82.19 83 LYS A CA 1
ATOM 664 C C . LYS A 1 83 ? -6.494 2.364 13.250 1.00 82.19 83 LYS A C 1
ATOM 666 O O . LYS A 1 83 ? -6.645 3.555 13.540 1.00 82.19 83 LYS A O 1
ATOM 671 N N . PHE A 1 84 ? -6.862 1.864 12.075 1.00 84.50 84 PHE A N 1
ATOM 672 C CA . PHE A 1 84 ? -7.471 2.694 11.035 1.00 84.50 84 PHE A CA 1
ATOM 673 C C . PHE A 1 84 ? -8.942 2.933 11.378 1.00 84.50 84 PHE A C 1
ATOM 675 O O . PHE A 1 84 ? -9.788 2.054 11.232 1.00 84.50 84 PHE A O 1
ATOM 682 N N . THR A 1 85 ? -9.250 4.131 11.876 1.00 83.62 85 THR A N 1
ATOM 683 C CA . THR A 1 85 ? -10.606 4.495 12.329 1.00 83.62 85 THR A CA 1
ATOM 684 C C . THR A 1 85 ? -11.265 5.551 11.448 1.00 83.62 85 THR A C 1
ATOM 686 O O . THR A 1 85 ? -12.467 5.786 11.565 1.00 83.62 85 THR A O 1
ATOM 689 N N . SER A 1 86 ? -10.507 6.187 10.545 1.00 86.94 86 SER A N 1
ATOM 690 C CA . SER A 1 86 ? -10.995 7.297 9.730 1.00 86.94 86 SER A CA 1
ATOM 691 C C . SER A 1 86 ? -10.505 7.258 8.280 1.00 86.94 86 SER A C 1
ATOM 693 O O . SER A 1 86 ? -9.444 6.726 7.957 1.00 86.94 86 SER A O 1
ATOM 695 N N . MET A 1 87 ? -11.229 7.952 7.395 1.00 87.12 87 MET A N 1
ATOM 696 C CA . MET A 1 87 ? -10.793 8.189 6.009 1.00 87.12 87 MET A CA 1
ATOM 697 C C . MET A 1 87 ? -9.463 8.954 5.915 1.00 87.12 87 MET A C 1
ATOM 699 O O . MET A 1 87 ? -8.760 8.847 4.910 1.00 87.12 87 MET A O 1
ATOM 703 N N . LYS A 1 88 ? -9.089 9.715 6.954 1.00 89.44 88 LYS A N 1
ATOM 704 C CA . LYS A 1 88 ? -7.789 10.399 7.001 1.00 89.44 88 LYS A CA 1
ATOM 705 C C . LYS A 1 88 ? -6.639 9.395 7.073 1.00 89.44 88 LYS A C 1
ATOM 707 O O . LYS A 1 88 ? -5.579 9.669 6.521 1.00 89.44 88 LYS A O 1
ATOM 712 N N . ASP A 1 89 ? -6.842 8.244 7.706 1.00 89.50 89 ASP A N 1
ATOM 713 C CA . ASP A 1 89 ? -5.809 7.212 7.825 1.00 89.50 89 ASP A CA 1
ATOM 714 C C . ASP A 1 89 ? -5.598 6.506 6.484 1.00 89.50 89 ASP A C 1
ATOM 716 O O . ASP A 1 89 ? -4.465 6.362 6.030 1.00 89.50 89 ASP A O 1
ATOM 720 N N . VAL A 1 90 ? -6.683 6.247 5.749 1.00 88.69 90 VAL A N 1
ATOM 721 C CA . VAL A 1 90 ? -6.613 5.763 4.360 1.00 88.69 90 VAL A CA 1
ATOM 722 C C . VAL A 1 90 ? -5.870 6.753 3.454 1.00 88.69 90 VAL A C 1
ATOM 724 O O . VAL A 1 90 ? -5.060 6.350 2.620 1.00 88.69 90 VAL A O 1
ATOM 727 N N . ALA A 1 91 ? -6.097 8.061 3.613 1.00 91.50 91 ALA A N 1
ATOM 728 C CA . ALA A 1 91 ? -5.370 9.076 2.849 1.00 91.50 91 ALA A CA 1
ATOM 729 C C . ALA A 1 91 ? -3.862 9.086 3.167 1.00 91.50 91 ALA A C 1
ATOM 731 O O . ALA A 1 91 ? -3.046 9.250 2.257 1.00 91.50 91 ALA A O 1
ATOM 732 N N . LYS A 1 92 ? -3.477 8.867 4.433 1.00 91.44 92 LYS A N 1
ATOM 733 C CA . LYS A 1 92 ? -2.066 8.719 4.829 1.00 91.44 92 LYS A CA 1
ATOM 734 C C . LYS A 1 92 ? -1.437 7.481 4.197 1.00 91.44 92 LYS A C 1
ATOM 736 O O . LYS A 1 92 ? -0.346 7.600 3.645 1.00 91.44 92 LYS A O 1
ATOM 741 N N . LEU A 1 93 ? -2.131 6.342 4.223 1.00 91.69 93 LEU A N 1
ATOM 742 C CA . LEU A 1 93 ? -1.665 5.106 3.591 1.00 91.69 93 LEU A CA 1
ATOM 743 C C . LEU A 1 93 ? -1.424 5.307 2.092 1.00 91.69 93 LEU A C 1
ATOM 745 O O . LEU A 1 93 ? -0.353 4.976 1.593 1.00 91.69 93 LEU A O 1
ATOM 749 N N . LYS A 1 94 ? -2.372 5.937 1.383 1.00 92.44 94 LYS A N 1
ATOM 750 C CA . LYS A 1 94 ? -2.211 6.283 -0.039 1.00 92.44 94 LYS A CA 1
ATOM 751 C C . LYS A 1 94 ? -0.976 7.146 -0.279 1.00 92.44 94 LYS A C 1
ATOM 753 O O . LYS A 1 94 ? -0.156 6.806 -1.123 1.00 92.44 94 LYS A O 1
ATOM 758 N N . LYS A 1 95 ? -0.811 8.224 0.496 1.00 94.12 95 LYS A N 1
ATOM 759 C CA . LYS A 1 95 ? 0.358 9.110 0.389 1.00 94.12 95 LYS A CA 1
ATOM 760 C C . LYS A 1 95 ? 1.667 8.352 0.627 1.00 94.12 95 LYS A C 1
ATOM 762 O O . LYS A 1 95 ? 2.648 8.588 -0.070 1.00 94.12 95 LYS A O 1
ATOM 767 N N . ARG A 1 96 ? 1.680 7.442 1.601 1.00 92.50 96 ARG A N 1
ATOM 768 C CA . ARG A 1 96 ? 2.845 6.622 1.935 1.00 92.50 96 ARG A CA 1
ATOM 769 C C . ARG A 1 96 ? 3.176 5.618 0.829 1.00 92.50 96 ARG A C 1
ATOM 771 O O . ARG A 1 96 ? 4.349 5.450 0.518 1.00 92.50 96 ARG A O 1
ATOM 778 N N . LEU A 1 97 ? 2.167 5.001 0.216 1.00 93.00 97 LEU A N 1
ATOM 779 C CA . LEU A 1 97 ? 2.347 4.121 -0.938 1.00 93.00 97 LEU A CA 1
ATOM 780 C C . LEU A 1 97 ? 2.928 4.883 -2.134 1.00 93.00 97 LEU A C 1
ATOM 782 O O . LEU A 1 97 ? 3.903 4.424 -2.719 1.00 93.00 97 LEU A O 1
ATOM 786 N N . THR A 1 98 ? 2.382 6.058 -2.460 1.00 92.62 98 THR A N 1
ATOM 787 C CA . THR A 1 98 ? 2.927 6.921 -3.521 1.00 92.62 98 THR A CA 1
ATOM 788 C C . THR A 1 98 ? 4.391 7.259 -3.254 1.00 92.62 98 THR A C 1
ATOM 790 O O . THR A 1 98 ? 5.234 7.029 -4.113 1.00 92.62 98 THR A O 1
ATOM 793 N N . HIS A 1 99 ? 4.715 7.693 -2.033 1.00 91.81 99 HIS A N 1
ATOM 794 C CA . HIS A 1 99 ? 6.088 8.033 -1.654 1.00 91.81 99 HIS A CA 1
ATOM 795 C C . HIS A 1 99 ? 7.042 6.831 -1.716 1.00 91.81 99 HIS A C 1
ATOM 797 O O . HIS A 1 99 ? 8.196 6.972 -2.113 1.00 91.81 99 HIS A O 1
ATOM 803 N N . ALA A 1 100 ? 6.569 5.637 -1.347 1.00 90.62 100 ALA A N 1
ATOM 804 C CA . ALA A 1 100 ? 7.346 4.408 -1.469 1.00 90.62 100 ALA A CA 1
ATOM 805 C C . ALA A 1 100 ? 7.669 4.086 -2.931 1.00 90.62 100 ALA A C 1
ATOM 807 O O . ALA A 1 100 ? 8.809 3.739 -3.225 1.00 90.62 100 ALA A O 1
ATOM 808 N N . VAL A 1 101 ? 6.698 4.245 -3.834 1.00 89.69 101 VAL A N 1
ATOM 809 C CA . VAL A 1 101 ? 6.898 4.042 -5.274 1.00 89.69 101 VAL A CA 1
ATOM 810 C C . VAL A 1 101 ? 7.876 5.068 -5.851 1.00 89.69 101 VAL A C 1
ATOM 812 O O . VAL A 1 101 ? 8.805 4.672 -6.544 1.00 89.69 101 VAL A O 1
ATOM 815 N N . GLU A 1 102 ? 7.735 6.352 -5.518 1.00 88.81 102 GLU A N 1
ATOM 816 C CA . GLU A 1 102 ? 8.662 7.412 -5.959 1.00 88.81 102 GLU A CA 1
ATOM 817 C C . GLU A 1 102 ? 10.109 7.115 -5.529 1.00 88.81 102 GLU A C 1
ATOM 819 O O . GLU A 1 102 ? 11.045 7.209 -6.320 1.00 88.81 102 GLU A O 1
ATOM 824 N N . ARG A 1 103 ? 10.304 6.646 -4.289 1.00 84.94 103 ARG A N 1
ATOM 825 C CA . ARG A 1 103 ? 11.640 6.338 -3.754 1.00 84.94 103 ARG A CA 1
ATOM 826 C C . ARG A 1 103 ? 12.327 5.136 -4.388 1.00 84.94 103 ARG A C 1
ATOM 828 O O . ARG A 1 103 ? 13.529 4.947 -4.181 1.00 84.94 103 ARG A O 1
ATOM 835 N N . LEU A 1 104 ? 11.600 4.316 -5.143 1.00 81.94 104 LEU A N 1
ATOM 836 C CA . LEU A 1 104 ? 12.212 3.241 -5.918 1.00 81.94 104 LEU A CA 1
ATOM 837 C C . LEU A 1 104 ? 13.054 3.784 -7.073 1.00 81.94 104 LEU A C 1
ATOM 839 O O . LEU A 1 104 ? 14.081 3.168 -7.382 1.00 81.94 104 LEU A O 1
ATOM 843 N N . ASP A 1 105 ? 12.649 4.925 -7.637 1.00 71.19 105 ASP A N 1
ATOM 844 C CA . ASP A 1 105 ? 13.265 5.557 -8.805 1.00 71.19 105 ASP A CA 1
ATOM 845 C C . ASP A 1 105 ? 14.467 6.434 -8.412 1.00 71.19 105 ASP A C 1
ATOM 847 O O . ASP A 1 105 ? 15.561 6.243 -8.939 1.00 71.19 105 ASP A O 1
ATOM 851 N N . ASP A 1 106 ? 14.329 7.254 -7.359 1.00 61.62 106 ASP A N 1
ATOM 852 C CA . ASP A 1 106 ? 15.392 8.132 -6.814 1.00 61.62 106 ASP A CA 1
ATOM 853 C C . ASP A 1 106 ? 16.700 7.392 -6.461 1.00 61.62 106 ASP A C 1
ATOM 855 O O . ASP A 1 106 ? 17.781 7.968 -6.360 1.00 61.62 106 ASP A O 1
ATOM 859 N N . CYS A 1 107 ? 16.620 6.085 -6.222 1.00 52.69 107 CYS A N 1
ATOM 860 C CA . CYS A 1 107 ? 17.754 5.264 -5.819 1.00 52.69 107 CYS A CA 1
ATOM 861 C C . CYS A 1 107 ? 18.538 4.689 -7.024 1.00 52.69 107 CYS A C 1
ATOM 863 O O . CYS A 1 107 ? 19.462 3.903 -6.819 1.00 52.69 107 CYS A O 1
ATOM 865 N N . LYS A 1 108 ? 18.186 5.054 -8.268 1.00 50.94 108 LYS A N 1
ATOM 866 C CA . LYS A 1 108 ? 19.032 4.840 -9.459 1.00 50.94 108 LYS A CA 1
ATOM 867 C C . LYS A 1 108 ? 20.105 5.923 -9.635 1.00 50.94 108 LYS A C 1
ATOM 869 O O . LYS A 1 108 ? 21.147 5.618 -10.199 1.00 50.94 108 LYS A O 1
ATOM 874 N N . GLU A 1 109 ? 19.896 7.140 -9.133 1.00 45.28 109 GLU A N 1
ATOM 875 C CA . GLU A 1 109 ? 20.794 8.282 -9.394 1.00 45.28 109 GLU A CA 1
ATOM 876 C C . GLU A 1 109 ? 21.992 8.404 -8.439 1.00 45.28 109 GLU A C 1
ATOM 878 O O . GLU A 1 109 ? 22.888 9.203 -8.682 1.00 45.28 109 GLU A O 1
ATOM 883 N N . SER A 1 110 ? 22.074 7.614 -7.363 1.00 46.97 110 SER A N 1
ATOM 884 C CA . SER A 1 110 ? 23.152 7.756 -6.367 1.00 46.97 110 SER A CA 1
ATOM 885 C C . SER A 1 110 ? 24.343 6.809 -6.573 1.00 46.97 110 SER A C 1
ATOM 887 O O . SER A 1 110 ? 24.982 6.419 -5.595 1.00 46.97 110 SER A O 1
ATOM 889 N N . GLY A 1 111 ? 24.599 6.368 -7.803 1.00 45.72 111 GLY A N 1
ATOM 890 C CA . GLY A 1 111 ? 25.695 5.456 -8.127 1.00 45.72 111 GLY A CA 1
ATOM 891 C C . GLY A 1 111 ? 26.550 5.986 -9.268 1.00 45.72 111 GLY A C 1
ATOM 892 O O . GLY A 1 111 ? 26.392 5.471 -10.362 1.00 45.72 111 GLY A O 1
ATOM 893 N N . ILE A 1 112 ? 27.360 7.014 -8.984 1.00 48.31 112 ILE A N 1
ATOM 894 C CA . ILE A 1 112 ? 28.572 7.568 -9.649 1.00 48.31 112 ILE A CA 1
ATOM 895 C C . ILE A 1 112 ? 28.891 8.823 -8.782 1.00 48.31 112 ILE A C 1
ATOM 897 O O . ILE A 1 112 ? 27.997 9.637 -8.571 1.00 48.31 112 ILE A O 1
ATOM 901 N N . ASP A 1 113 ? 29.992 8.944 -8.030 1.00 40.84 113 ASP A N 1
ATOM 902 C CA . ASP A 1 113 ? 31.381 9.041 -8.498 1.00 40.84 113 ASP A CA 1
ATOM 903 C C . ASP A 1 113 ? 32.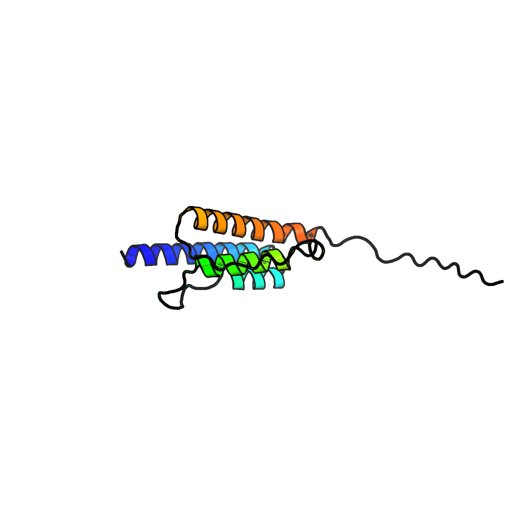416 8.477 -7.494 1.00 40.84 113 ASP A C 1
ATOM 905 O O . ASP A 1 113 ? 32.385 8.768 -6.297 1.00 40.84 113 ASP A O 1
ATOM 909 N N . GLU A 1 114 ? 33.324 7.677 -8.061 1.00 40.28 114 GLU A N 1
ATOM 910 C CA . GLU A 1 114 ? 34.790 7.706 -7.917 1.00 40.28 114 GLU A CA 1
ATOM 911 C C . GLU A 1 114 ? 35.433 7.617 -6.517 1.00 40.28 114 GLU A C 1
ATOM 913 O O . GLU A 1 114 ? 35.843 8.600 -5.904 1.00 40.28 114 GLU A O 1
ATOM 918 N N . ASN A 1 115 ? 35.699 6.378 -6.091 1.00 42.38 115 ASN A N 1
ATOM 919 C CA . ASN A 1 115 ? 36.987 6.070 -5.468 1.00 42.38 115 ASN A CA 1
ATOM 920 C C . ASN A 1 115 ? 37.964 5.709 -6.593 1.00 42.38 115 ASN A C 1
ATOM 922 O O . ASN A 1 115 ? 37.820 4.625 -7.144 1.00 42.38 115 ASN A O 1
ATOM 926 N N . GLU A 1 116 ? 38.909 6.595 -6.919 1.00 48.22 116 GLU A N 1
ATOM 927 C CA . GLU A 1 116 ? 40.291 6.287 -7.339 1.00 48.22 116 GLU A CA 1
ATOM 928 C C . GLU A 1 116 ? 41.010 7.576 -7.781 1.00 48.22 116 GLU A C 1
ATOM 930 O O . GLU A 1 116 ? 40.894 8.040 -8.911 1.00 48.22 116 GLU A O 1
ATOM 935 N N . THR A 1 117 ? 41.830 8.151 -6.901 1.00 39.81 117 THR A N 1
ATOM 936 C CA . THR A 1 117 ? 43.090 8.758 -7.353 1.00 39.81 117 THR A CA 1
ATOM 937 C C . THR A 1 117 ? 44.149 8.531 -6.289 1.00 39.81 117 THR A C 1
ATOM 939 O O . THR A 1 117 ? 44.325 9.282 -5.332 1.00 39.81 117 THR A O 1
ATOM 942 N N . GLU A 1 118 ? 44.840 7.416 -6.471 1.00 48.69 118 GLU A N 1
ATOM 943 C CA . GLU A 1 118 ? 46.190 7.201 -5.993 1.00 48.69 118 GLU A CA 1
ATOM 944 C C . GLU A 1 118 ? 47.073 8.351 -6.514 1.00 48.69 118 GLU A C 1
ATOM 946 O O . GLU A 1 118 ? 47.198 8.588 -7.714 1.00 48.69 118 GLU A O 1
ATOM 951 N N . SER A 1 119 ? 47.654 9.138 -5.615 1.00 41.00 119 SER A N 1
ATOM 952 C CA . SER A 1 119 ? 48.758 10.045 -5.931 1.00 41.00 119 SER A CA 1
ATOM 953 C C . SER A 1 119 ? 49.695 10.028 -4.740 1.00 41.00 119 SER A C 1
ATOM 955 O O . SER A 1 119 ? 49.475 10.698 -3.732 1.00 41.00 119 SER A O 1
ATOM 957 N N . GLY A 1 120 ? 50.702 9.161 -4.837 1.00 50.22 120 GLY A N 1
ATOM 958 C CA . GLY A 1 120 ? 51.756 9.045 -3.848 1.00 50.22 120 GLY A CA 1
ATOM 959 C C . GLY A 1 120 ? 52.461 10.380 -3.632 1.00 50.22 120 GLY A C 1
ATOM 960 O O . GLY A 1 120 ? 52.815 11.070 -4.582 1.00 50.22 120 GLY A O 1
ATOM 961 N N . ASN A 1 121 ? 52.690 10.715 -2.365 1.00 45.34 121 ASN A N 1
ATOM 962 C CA . ASN A 1 121 ? 53.766 11.617 -1.978 1.00 45.34 121 ASN A CA 1
ATOM 963 C C . ASN A 1 121 ? 54.198 11.296 -0.540 1.00 45.34 121 ASN A C 1
ATOM 965 O O . ASN A 1 121 ? 53.870 12.000 0.413 1.00 45.34 121 ASN A O 1
ATOM 969 N N . PHE A 1 122 ? 54.921 10.186 -0.378 1.00 47.88 122 PHE A N 1
ATOM 970 C CA . PHE A 1 122 ? 55.753 9.970 0.803 1.00 47.88 122 PHE A CA 1
ATOM 971 C C . PHE A 1 122 ? 57.122 10.591 0.529 1.00 47.88 122 PHE A C 1
ATOM 973 O O . PHE A 1 122 ? 57.977 9.967 -0.090 1.00 47.88 122 PHE A O 1
ATOM 980 N N . ASN A 1 123 ? 57.325 11.823 0.994 1.00 43.22 123 ASN A N 1
ATOM 981 C CA . ASN A 1 123 ? 58.661 12.397 1.098 1.00 43.22 123 ASN A CA 1
ATOM 982 C C . ASN A 1 123 ? 59.269 11.986 2.443 1.00 43.22 123 ASN A C 1
ATOM 984 O O . ASN A 1 123 ? 58.883 12.501 3.491 1.00 43.22 123 ASN A O 1
ATOM 988 N N . PHE A 1 124 ? 60.232 11.070 2.390 1.00 43.41 124 PHE A N 1
ATOM 989 C CA . PHE A 1 124 ? 61.278 10.924 3.397 1.00 43.41 124 PHE A CA 1
ATOM 990 C C . PHE A 1 124 ? 62.619 11.105 2.687 1.00 43.41 124 PHE A C 1
ATOM 992 O O . PHE A 1 124 ? 63.010 10.234 1.914 1.00 43.41 124 PHE A O 1
ATOM 999 N N . SER A 1 125 ? 63.262 12.249 2.929 1.00 47.62 125 SER A N 1
ATOM 1000 C CA . SER A 1 125 ? 64.715 12.469 3.033 1.00 47.62 125 SER A CA 1
ATOM 1001 C C . SER A 1 125 ? 64.994 13.957 3.191 1.00 47.62 125 SER A C 1
ATOM 1003 O O . SER A 1 125 ? 64.511 14.740 2.346 1.00 47.62 125 SER A O 1
#

InterPro domains:
  IPR026511 Parathyroid hormone-responsive B1 [PTHR20991] (4-113)
  IPR055364 PTHB1, C-terminal helix bundle domain [PF23339] (27-104)

Secondary structure (DSSP, 8-state):
-HHHHHHHHHHHHHHHHHHHHHHHTTS-HHHHHHHHHHH---S-STTT--HHHHHHHHHHHHHHHH-GGGTTT------------SHHHHHHHHHHHHHHHHHHHGGGSS---------------

pLDDT: mean 74.19, std 17.98, range [39.81, 94.12]